Protein AF-A0A1G8CJ84-F1 (afdb_monomer_lite)

Organism: NCBI:txid930129

Foldseek 3Di:
DDDDDDDPDDDPPPDPDPPPPPPPPDPPPVPVPQQAPPDDPPPPCRVVSNVCCVLVLDVDDPNRHNPPVDDDDPVNVVSSVCSVVVNVVVVVVVVPPDDD

Secondary structure (DSSP, 8-state):
-------------------------S--------SSTT--TTSTTHHHHHHHHHTTS----TTS---TTSPPPHHHHHHHHHHHTT-HHHHHHHHT----

InterPro domains:
  IPR001119 S-layer homology domain [PF00395] (36-77)
  IPR001119 S-layer homology domain [PS51272] (32-95)
  IPR051465 Cell Envelope Structural Component [PTHR43308] (1-92)

pLDDT: mean 78.2, std 18.58, range [38.12, 96.06]

Sequence (100 aa):
MKRHTFILAAVLLWSTPVTVYADSHLSAIQGKDSVFTDIGSTYWAYNEIDRIRTLGIFQGYADGTFRPSNSITRIQTIVTAVRLLGLEEEANAKEFSTPG

Structure (mmCIF, N/CA/C/O backbone):
data_AF-A0A1G8CJ84-F1
#
_entry.id   AF-A0A1G8CJ84-F1
#
loop_
_atom_site.group_PDB
_atom_site.id
_atom_site.type_symbol
_atom_site.label_atom_id
_atom_site.label_alt_id
_atom_site.label_comp_id
_atom_site.label_asym_id
_atom_site.label_entity_id
_atom_site.label_seq_id
_atom_site.pdbx_PDB_ins_code
_atom_site.Cartn_x
_atom_site.Cartn_y
_atom_site.Cartn_z
_atom_site.occupancy
_atom_site.B_iso_or_equiv
_atom_site.auth_seq_id
_atom_site.auth_comp_id
_atom_site.auth_asym_id
_atom_site.auth_atom_id
_atom_site.pdbx_PDB_model_num
ATOM 1 N N . MET A 1 1 ? -38.141 -48.916 -60.960 1.00 38.12 1 MET A N 1
ATOM 2 C CA . MET A 1 1 ? -37.297 -50.128 -61.099 1.00 38.12 1 MET A CA 1
ATOM 3 C C . MET A 1 1 ? -35.843 -49.749 -60.839 1.00 38.12 1 MET A C 1
ATOM 5 O O . MET A 1 1 ? -35.413 -48.691 -61.269 1.00 38.12 1 MET A O 1
ATOM 9 N N . LYS A 1 2 ? -35.160 -50.574 -60.041 1.00 50.62 2 LYS A N 1
ATOM 10 C CA . LYS A 1 2 ? -33.916 -50.335 -59.289 1.00 50.62 2 LYS A CA 1
ATOM 11 C C . LYS A 1 2 ? -32.672 -50.093 -60.161 1.00 50.62 2 LYS A C 1
ATOM 13 O O . LYS A 1 2 ? -32.454 -50.851 -61.102 1.00 50.62 2 LYS A O 1
ATOM 18 N N . ARG A 1 3 ? -31.794 -49.179 -59.728 1.00 50.19 3 ARG A N 1
ATOM 19 C CA . ARG A 1 3 ? -30.333 -49.393 -59.636 1.00 50.19 3 ARG A CA 1
ATOM 20 C C . ARG A 1 3 ? -29.837 -48.556 -58.450 1.00 50.19 3 ARG A C 1
ATOM 22 O O . ARG A 1 3 ? -29.981 -47.340 -58.455 1.00 50.19 3 ARG A O 1
ATOM 29 N N . HIS A 1 4 ? -29.357 -49.218 -57.409 1.00 54.78 4 HIS A N 1
ATOM 30 C CA . HIS A 1 4 ? -28.832 -48.597 -56.201 1.00 54.78 4 HIS A CA 1
ATOM 31 C C . HIS A 1 4 ? -27.362 -48.241 -56.406 1.00 54.78 4 HIS A C 1
ATOM 33 O O . HIS A 1 4 ? -26.598 -49.114 -56.808 1.00 54.78 4 HIS A O 1
ATOM 39 N N . THR A 1 5 ? -26.969 -47.023 -56.040 1.00 53.31 5 THR A N 1
ATOM 40 C CA . THR A 1 5 ? -25.567 -46.699 -55.764 1.00 53.31 5 THR A CA 1
ATOM 41 C C . THR A 1 5 ? -25.523 -45.870 -54.488 1.00 53.31 5 THR A C 1
ATOM 43 O O . THR A 1 5 ? -25.870 -44.693 -54.474 1.00 53.31 5 THR A O 1
ATOM 46 N N . PHE A 1 6 ? -25.161 -46.540 -53.396 1.00 51.53 6 PHE A N 1
ATOM 47 C CA . PHE A 1 6 ? -24.768 -45.938 -52.130 1.00 51.53 6 PHE A CA 1
ATOM 48 C C . PHE A 1 6 ? -23.433 -45.210 -52.335 1.00 51.53 6 PHE A C 1
ATOM 50 O O . PHE A 1 6 ? -22.440 -45.857 -52.657 1.00 51.53 6 PHE A O 1
ATOM 57 N N . ILE A 1 7 ? -23.391 -43.895 -52.117 1.00 46.19 7 ILE A N 1
ATOM 58 C CA . ILE A 1 7 ? -22.142 -43.183 -51.831 1.00 46.19 7 ILE A CA 1
ATOM 59 C C . ILE A 1 7 ? -22.309 -42.521 -50.465 1.00 46.19 7 ILE A C 1
ATOM 61 O O . ILE A 1 7 ? -23.028 -41.540 -50.302 1.00 46.19 7 ILE A O 1
ATOM 65 N N . LEU A 1 8 ? -21.651 -43.122 -49.477 1.00 48.06 8 LEU A N 1
ATOM 66 C CA . LEU A 1 8 ? -21.279 -42.493 -48.218 1.00 48.06 8 LEU A CA 1
ATOM 67 C C . LEU A 1 8 ? -20.276 -41.373 -48.532 1.00 48.06 8 LEU A C 1
ATOM 69 O O . LEU A 1 8 ? -19.107 -41.661 -48.768 1.00 48.06 8 LEU A O 1
ATOM 73 N N . ALA A 1 9 ? -20.705 -40.114 -48.555 1.00 41.81 9 ALA A N 1
ATOM 74 C CA . ALA A 1 9 ? -19.796 -38.971 -48.474 1.00 41.81 9 ALA A CA 1
ATOM 75 C C . ALA A 1 9 ? -20.567 -37.757 -47.951 1.00 41.81 9 ALA A C 1
ATOM 77 O O . ALA A 1 9 ? -21.455 -37.220 -48.610 1.00 41.81 9 ALA A O 1
ATOM 78 N N . ALA A 1 10 ? -20.254 -37.404 -46.708 1.00 46.81 10 ALA A N 1
ATOM 79 C CA . ALA A 1 10 ? -20.862 -36.336 -45.943 1.00 46.81 10 ALA A CA 1
ATOM 80 C C . ALA A 1 10 ? -20.731 -34.971 -46.635 1.00 46.81 10 ALA A C 1
ATOM 82 O O . ALA A 1 10 ? -19.755 -34.684 -47.322 1.00 46.81 10 ALA A O 1
ATOM 83 N N . VAL A 1 11 ? -21.751 -34.150 -46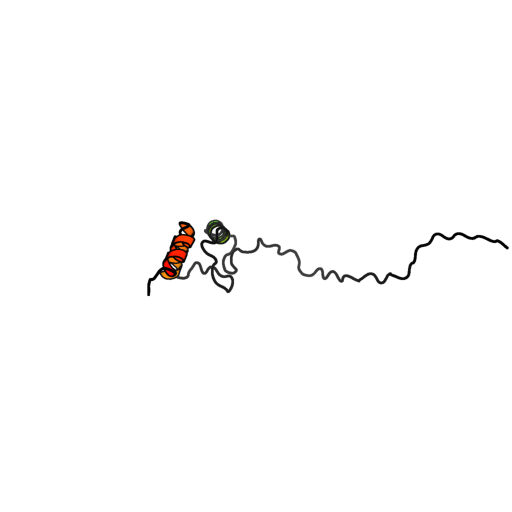.400 1.00 54.75 11 VAL A N 1
ATOM 84 C CA . VAL A 1 11 ? -21.943 -32.753 -46.800 1.00 54.75 11 VAL A CA 1
ATOM 85 C C . VAL A 1 11 ? -20.651 -31.929 -46.655 1.00 54.75 11 VAL A C 1
ATOM 87 O O . VAL A 1 11 ? -20.370 -31.369 -45.601 1.00 54.75 11 VAL A O 1
ATOM 90 N N . LEU A 1 12 ? -19.866 -31.831 -47.730 1.00 57.00 12 LEU A N 1
ATOM 91 C CA . LEU A 1 12 ? -18.703 -30.945 -47.845 1.00 57.00 12 LEU A CA 1
ATOM 92 C C . LEU A 1 12 ? -19.082 -29.678 -48.618 1.00 57.00 12 LEU A C 1
ATOM 94 O O . LEU A 1 12 ? -18.597 -29.434 -49.716 1.00 57.00 12 LEU A O 1
ATOM 98 N N . LEU A 1 13 ? -19.958 -28.872 -48.018 1.00 63.44 13 LEU A N 1
ATOM 99 C CA . LEU A 1 13 ? -20.130 -27.447 -48.326 1.00 63.44 13 LEU A CA 1
ATOM 100 C C . LEU A 1 13 ? -20.379 -26.660 -47.025 1.00 63.44 13 LEU A C 1
ATOM 102 O O . LEU A 1 13 ? -21.320 -25.885 -46.909 1.00 63.44 13 LEU A O 1
ATOM 106 N N . TRP A 1 14 ? -19.515 -26.873 -46.031 1.00 61.75 14 TRP A N 1
ATOM 107 C CA . TRP A 1 14 ? -19.252 -25.911 -44.957 1.00 61.75 14 TRP A CA 1
ATOM 108 C C . TRP A 1 14 ? -17.761 -25.948 -44.651 1.00 61.75 14 TRP A C 1
ATOM 110 O O . TRP A 1 14 ? -17.316 -26.557 -43.686 1.00 61.75 14 TRP A O 1
ATOM 120 N N . SER A 1 15 ? -16.953 -25.369 -45.531 1.00 67.62 15 SER A N 1
ATOM 121 C CA . SER A 1 15 ? -15.519 -25.293 -45.273 1.00 67.62 15 SER A CA 1
ATOM 122 C C . SER A 1 15 ? -14.924 -24.034 -45.874 1.00 67.62 15 SER A C 1
ATOM 124 O O . SER A 1 15 ? -14.030 -24.084 -46.712 1.00 67.62 15 SER A O 1
ATOM 126 N N . THR A 1 16 ? -15.386 -22.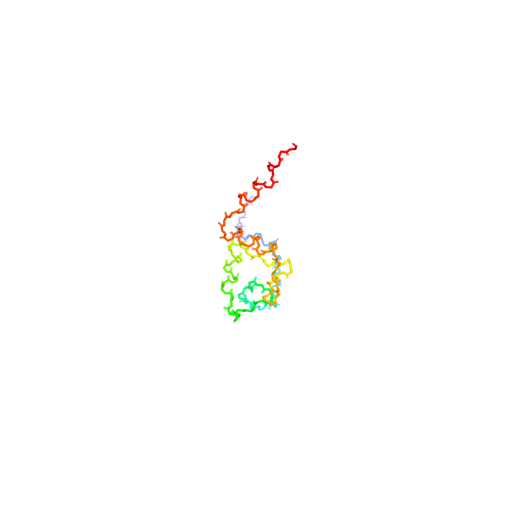883 -45.398 1.00 63.31 16 THR A N 1
ATOM 127 C CA . THR A 1 16 ? -14.399 -21.848 -45.104 1.00 63.31 16 THR A CA 1
ATOM 128 C C . THR A 1 16 ? -13.833 -22.196 -43.729 1.00 63.31 16 THR A C 1
ATOM 130 O O . THR A 1 16 ? -14.571 -22.067 -42.745 1.00 63.31 16 THR A O 1
ATOM 133 N N . PRO A 1 17 ? -12.580 -22.670 -43.604 1.00 66.06 17 PRO A N 1
ATOM 134 C CA . PRO A 1 17 ? -11.924 -22.562 -42.315 1.00 66.06 17 PRO A CA 1
ATOM 135 C C . PRO A 1 17 ? -11.980 -21.082 -41.946 1.00 66.06 17 PRO A C 1
ATOM 137 O O . PRO A 1 17 ? -11.670 -20.216 -42.766 1.00 66.06 17 PRO A O 1
ATOM 140 N N . VAL A 1 18 ? -12.431 -20.780 -40.732 1.00 64.06 18 VAL A N 1
ATOM 1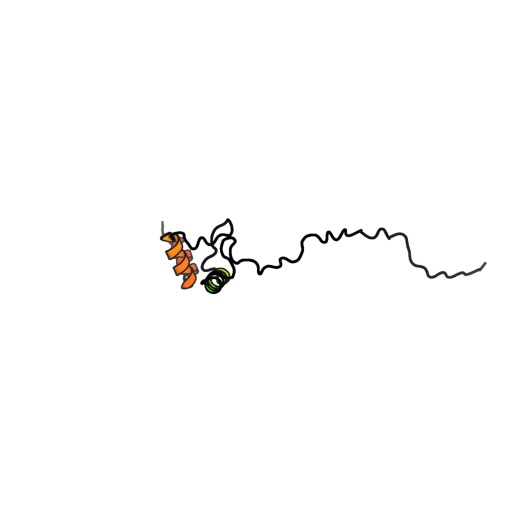41 C CA . VAL A 1 18 ? -12.083 -19.498 -40.135 1.00 64.06 18 VAL A CA 1
ATOM 142 C C . VAL A 1 18 ? -10.563 -19.478 -40.161 1.00 64.06 18 VAL A C 1
ATOM 144 O O . VAL A 1 18 ? -9.923 -20.251 -39.449 1.00 64.06 18 VAL A O 1
ATOM 147 N N . THR A 1 19 ? -9.979 -18.671 -41.043 1.00 61.88 19 THR A N 1
ATOM 148 C CA . THR A 1 19 ? -8.555 -18.387 -40.972 1.00 61.88 19 THR A CA 1
ATOM 149 C C . THR A 1 19 ? -8.379 -17.582 -39.699 1.00 61.88 19 THR A C 1
ATOM 151 O O . THR A 1 19 ? -8.539 -16.363 -39.684 1.00 61.88 19 THR A O 1
ATOM 154 N N . VAL A 1 20 ? -8.115 -18.282 -38.599 1.00 60.88 20 VAL A N 1
ATOM 155 C CA . VAL A 1 20 ? -7.511 -17.670 -37.428 1.00 60.88 20 VAL A CA 1
ATOM 156 C C . VAL A 1 20 ? -6.140 -17.223 -37.911 1.00 60.88 20 VAL A C 1
ATOM 158 O O . VAL A 1 20 ? -5.223 -18.033 -38.039 1.00 60.88 20 VAL A O 1
ATOM 161 N N . TYR A 1 21 ? -6.013 -15.943 -38.255 1.00 56.66 21 TYR A N 1
ATOM 162 C CA . TYR A 1 21 ? -4.711 -15.300 -38.272 1.00 56.66 21 TYR A CA 1
ATOM 163 C C . TYR A 1 21 ? -4.232 -15.331 -36.824 1.00 56.66 21 TYR A C 1
ATOM 165 O O . TYR A 1 21 ? -4.615 -14.498 -36.007 1.00 56.66 21 TYR A O 1
ATOM 173 N N . ALA A 1 22 ? -3.470 -16.367 -36.481 1.00 59.19 22 ALA A N 1
ATOM 174 C CA . ALA A 1 22 ? -2.639 -16.343 -35.300 1.00 59.19 22 ALA A CA 1
ATOM 175 C C . ALA A 1 22 ? -1.597 -15.254 -35.556 1.00 59.19 22 ALA A C 1
ATOM 177 O O . ALA A 1 22 ? -0.595 -15.497 -36.226 1.00 59.19 22 ALA A O 1
ATOM 178 N N . ASP A 1 23 ? -1.874 -14.035 -35.099 1.00 54.44 23 ASP A N 1
ATOM 179 C CA . ASP A 1 23 ? -0.842 -13.017 -35.013 1.00 54.44 23 ASP A CA 1
ATOM 180 C C . ASP A 1 23 ? 0.117 -13.454 -33.900 1.00 54.44 23 ASP A C 1
ATOM 182 O O . ASP A 1 23 ? -0.116 -13.251 -32.708 1.00 54.44 23 ASP A O 1
ATOM 186 N N . SER A 1 24 ? 1.166 -14.180 -34.287 1.00 61.97 24 SER A N 1
ATOM 187 C CA . SER A 1 24 ? 2.239 -14.650 -33.414 1.00 61.97 24 SER A CA 1
ATOM 188 C C . SER A 1 24 ? 3.224 -13.521 -33.102 1.00 61.97 24 SER A C 1
ATOM 190 O O . SER A 1 24 ? 4.436 -13.691 -33.232 1.00 61.97 24 SER A O 1
ATOM 192 N N . HIS A 1 25 ? 2.705 -12.361 -32.704 1.00 60.69 25 HIS A N 1
ATOM 193 C CA . HIS A 1 25 ? 3.497 -11.181 -32.382 1.00 60.69 25 HIS A CA 1
ATOM 194 C C . HIS A 1 25 ? 3.019 -10.488 -31.110 1.00 60.69 25 HIS A C 1
ATOM 196 O O . HIS A 1 25 ? 2.932 -9.273 -31.069 1.00 60.69 25 HIS A O 1
ATOM 202 N N . LEU A 1 26 ? 2.814 -11.244 -30.033 1.00 56.38 26 LEU A N 1
ATOM 203 C CA . LEU A 1 26 ? 3.316 -10.829 -28.724 1.00 56.38 26 LEU A CA 1
ATOM 204 C C . LEU A 1 26 ? 3.896 -12.069 -28.057 1.00 56.38 26 LEU A C 1
ATOM 206 O O . LEU A 1 26 ? 3.203 -12.868 -27.431 1.00 56.38 26 LEU A O 1
ATOM 210 N N . SER A 1 27 ? 5.194 -12.250 -28.293 1.00 54.69 27 SER A N 1
ATOM 211 C CA . SER A 1 27 ? 6.058 -13.169 -27.573 1.00 54.69 27 SER A CA 1
ATOM 212 C C . SER A 1 27 ? 5.704 -13.165 -26.094 1.00 54.69 27 SER A C 1
ATOM 214 O O . SER A 1 27 ? 5.446 -12.108 -25.521 1.00 54.69 27 SER A O 1
ATOM 216 N N . ALA A 1 28 ? 5.757 -14.339 -25.480 1.00 57.25 28 ALA A N 1
ATOM 217 C CA . ALA A 1 28 ? 5.807 -14.494 -24.043 1.00 57.25 28 ALA A CA 1
ATOM 218 C C . ALA A 1 28 ? 6.910 -13.600 -23.436 1.00 57.25 28 ALA A C 1
ATOM 220 O O . ALA A 1 28 ? 8.032 -14.034 -23.207 1.00 57.25 28 ALA A O 1
ATOM 221 N N . ILE A 1 29 ? 6.575 -12.352 -23.126 1.00 54.09 29 ILE A N 1
ATOM 222 C CA . ILE A 1 29 ? 7.013 -11.714 -21.898 1.00 54.09 29 ILE A CA 1
ATOM 223 C C . ILE A 1 29 ? 5.906 -12.048 -20.902 1.00 54.09 29 ILE A C 1
ATOM 225 O O . ILE A 1 29 ? 5.204 -11.172 -20.412 1.00 54.09 29 ILE A O 1
ATOM 229 N N . GLN A 1 30 ? 5.718 -13.336 -20.598 1.00 49.69 30 GLN A N 1
ATOM 230 C CA . GLN A 1 30 ? 5.087 -13.695 -19.333 1.00 49.69 30 GLN A CA 1
ATOM 231 C C . GLN A 1 30 ? 6.118 -13.389 -18.240 1.00 49.69 30 GLN A C 1
ATOM 233 O O . GLN A 1 30 ? 6.677 -14.271 -17.595 1.00 49.69 30 GLN A O 1
ATOM 238 N N . GLY A 1 31 ? 6.454 -12.102 -18.110 1.00 50.12 31 GLY A N 1
ATOM 239 C CA . GLY A 1 31 ? 7.023 -11.579 -16.893 1.00 50.12 31 GLY A CA 1
ATOM 240 C C . GLY A 1 31 ? 5.978 -11.855 -15.835 1.00 50.12 31 GLY A C 1
ATOM 241 O O . GLY A 1 31 ? 4.805 -11.571 -16.055 1.00 50.12 31 GLY A O 1
ATOM 242 N N . LYS A 1 32 ? 6.391 -12.484 -14.736 1.00 49.34 32 LYS A N 1
ATOM 243 C CA . LYS A 1 32 ? 5.598 -12.557 -13.510 1.00 49.34 32 LYS A CA 1
ATOM 244 C C . LYS A 1 32 ? 4.898 -11.208 -13.344 1.00 49.34 32 LYS A C 1
ATOM 246 O O . LYS A 1 32 ? 5.617 -10.223 -13.167 1.00 49.34 32 LYS A O 1
ATOM 251 N N . ASP A 1 33 ? 3.570 -11.176 -13.500 1.00 59.41 33 ASP A N 1
ATOM 252 C CA . ASP A 1 33 ? 2.795 -9.933 -13.497 1.00 59.41 33 ASP A CA 1
ATOM 253 C C . ASP A 1 33 ? 3.285 -9.095 -12.317 1.00 59.41 33 ASP A C 1
ATOM 255 O O . ASP A 1 33 ? 3.278 -9.558 -11.170 1.00 59.41 33 ASP A O 1
ATOM 259 N N . SER A 1 34 ? 3.873 -7.931 -12.604 1.00 65.44 34 SER A N 1
ATOM 260 C CA . SER A 1 34 ? 4.496 -7.145 -11.549 1.00 65.44 34 SER A CA 1
ATOM 261 C C . SER A 1 34 ? 3.405 -6.742 -10.563 1.00 65.44 34 SER A C 1
ATOM 263 O O . SER A 1 34 ? 2.289 -6.391 -10.949 1.00 65.44 34 SER A O 1
ATOM 265 N N . VAL A 1 35 ? 3.707 -6.844 -9.267 1.00 84.94 35 VAL A N 1
ATOM 266 C CA . VAL A 1 35 ? 2.716 -6.602 -8.208 1.00 84.94 35 VAL A CA 1
ATOM 267 C C . VAL A 1 35 ? 2.130 -5.196 -8.346 1.00 84.94 35 VAL A C 1
ATOM 269 O O . VAL A 1 35 ? 0.932 -4.995 -8.172 1.00 84.94 35 VAL A O 1
ATOM 272 N N . PHE A 1 36 ? 2.996 -4.256 -8.713 1.00 92.81 36 PHE A N 1
ATOM 273 C CA . PHE A 1 36 ? 2.692 -2.884 -9.076 1.00 92.81 36 PHE A CA 1
ATOM 274 C C . PHE A 1 36 ? 3.580 -2.488 -10.262 1.00 92.81 36 PHE A C 1
ATOM 276 O O . PHE A 1 36 ? 4.622 -3.111 -10.497 1.00 92.81 36 PHE A O 1
ATOM 283 N N . THR A 1 37 ? 3.185 -1.477 -11.033 1.00 93.81 37 THR A N 1
ATOM 284 C CA . THR A 1 37 ? 3.922 -1.040 -12.238 1.00 93.81 37 THR A CA 1
ATOM 285 C C . THR A 1 37 ? 5.261 -0.368 -11.916 1.00 93.81 37 THR A C 1
ATOM 287 O O . THR A 1 37 ? 6.159 -0.342 -12.753 1.00 93.81 37 THR A O 1
ATOM 290 N N . ASP A 1 38 ? 5.421 0.129 -10.691 1.00 94.44 38 ASP A N 1
ATOM 291 C CA . ASP A 1 38 ? 6.605 0.821 -10.175 1.00 94.44 38 ASP A CA 1
ATOM 292 C C . ASP A 1 38 ? 7.468 -0.042 -9.233 1.00 94.44 38 ASP A C 1
ATOM 294 O O . ASP A 1 38 ? 8.443 0.448 -8.661 1.00 94.44 38 ASP A O 1
ATOM 298 N N . ILE A 1 39 ? 7.141 -1.331 -9.082 1.00 93.25 39 ILE A N 1
ATOM 299 C CA . ILE A 1 39 ? 7.868 -2.278 -8.230 1.00 93.25 39 ILE A CA 1
ATOM 300 C C . ILE A 1 39 ? 8.407 -3.436 -9.076 1.00 93.25 39 ILE A C 1
ATOM 302 O O . ILE A 1 39 ? 7.675 -4.335 -9.494 1.00 93.25 39 ILE A O 1
ATOM 306 N N . GLY A 1 40 ? 9.723 -3.436 -9.295 1.00 91.81 40 GLY A N 1
ATOM 307 C CA . GLY A 1 40 ? 10.427 -4.542 -9.947 1.00 91.81 40 GLY A CA 1
ATOM 308 C C . GLY A 1 40 ? 10.590 -5.761 -9.031 1.00 91.81 40 GLY A C 1
ATOM 309 O O . GLY A 1 40 ? 10.659 -5.626 -7.812 1.00 91.81 40 GLY A O 1
ATOM 310 N N . SER A 1 41 ? 10.730 -6.956 -9.614 1.00 89.44 41 SER A N 1
ATOM 311 C CA . SER A 1 41 ? 10.876 -8.229 -8.880 1.00 89.44 41 SER A CA 1
ATOM 312 C C . SER A 1 41 ? 12.117 -8.330 -7.987 1.00 89.44 41 SER A C 1
ATOM 314 O O . SER A 1 41 ? 12.189 -9.211 -7.137 1.00 89.44 41 SER A O 1
ATOM 316 N N . THR A 1 42 ? 13.105 -7.458 -8.187 1.00 92.19 42 THR A N 1
ATOM 317 C CA . THR A 1 42 ? 14.330 -7.369 -7.377 1.00 92.19 42 THR A CA 1
ATOM 318 C C . THR A 1 42 ? 14.219 -6.363 -6.231 1.00 92.19 42 THR A C 1
ATOM 320 O O . THR A 1 42 ? 15.174 -6.200 -5.471 1.00 92.19 42 THR A O 1
ATOM 323 N N . TYR A 1 43 ? 13.083 -5.669 -6.096 1.00 94.31 43 TYR A N 1
ATOM 324 C CA . TYR A 1 43 ? 12.852 -4.749 -4.990 1.00 94.31 43 TYR A CA 1
ATOM 325 C C . TYR A 1 43 ? 12.871 -5.515 -3.663 1.00 94.31 43 TYR A C 1
ATOM 327 O O . TYR A 1 43 ? 12.236 -6.560 -3.535 1.00 94.31 43 TYR A O 1
ATOM 335 N N . TRP A 1 44 ? 13.594 -4.998 -2.670 1.00 94.94 44 TRP A N 1
ATOM 336 C CA . TRP A 1 44 ? 13.866 -5.714 -1.417 1.00 94.94 44 TRP A CA 1
ATOM 337 C C . TRP A 1 44 ? 12.596 -6.152 -0.669 1.00 94.94 44 TRP A C 1
ATOM 339 O O . TRP A 1 44 ? 12.626 -7.182 -0.007 1.00 94.94 44 TRP A O 1
ATOM 349 N N . ALA A 1 45 ? 11.499 -5.394 -0.799 1.00 94.31 45 ALA A N 1
ATOM 350 C CA . ALA A 1 45 ? 10.214 -5.675 -0.156 1.00 94.31 45 ALA A CA 1
ATOM 351 C C . ALA A 1 45 ? 9.182 -6.313 -1.098 1.00 94.31 45 ALA A C 1
ATOM 353 O O . ALA A 1 45 ? 7.984 -6.265 -0.824 1.00 94.31 45 ALA A O 1
ATOM 354 N N . TYR A 1 46 ? 9.597 -6.812 -2.267 1.00 94.50 46 TYR A N 1
ATOM 355 C CA . TYR A 1 46 ? 8.664 -7.282 -3.293 1.00 94.50 46 TYR A CA 1
ATOM 356 C C . TYR A 1 46 ? 7.682 -8.329 -2.747 1.00 94.50 46 TYR A C 1
ATOM 358 O O . TYR A 1 46 ? 6.480 -8.228 -2.984 1.00 94.50 46 TYR A O 1
ATOM 366 N N . ASN A 1 47 ? 8.180 -9.306 -1.985 1.00 94.00 47 ASN A N 1
ATOM 367 C CA . ASN A 1 47 ? 7.362 -10.400 -1.457 1.00 94.00 47 ASN A CA 1
ATOM 368 C C . ASN A 1 47 ? 6.390 -9.917 -0.373 1.00 94.00 47 ASN A C 1
ATOM 370 O O . ASN A 1 47 ? 5.249 -10.369 -0.303 1.00 94.00 47 ASN A O 1
ATOM 374 N N . GLU A 1 48 ? 6.827 -8.990 0.474 1.00 94.31 48 GLU A N 1
ATOM 375 C CA . GLU A 1 48 ? 6.013 -8.391 1.526 1.00 94.31 48 GLU A CA 1
ATOM 376 C C . GLU A 1 48 ? 4.893 -7.547 0.917 1.00 94.31 48 GLU A C 1
ATOM 378 O O . GLU A 1 48 ? 3.741 -7.668 1.332 1.00 94.31 48 GLU A O 1
ATOM 383 N N . ILE A 1 49 ? 5.223 -6.748 -0.101 1.00 94.31 49 ILE A N 1
ATOM 384 C CA . ILE A 1 49 ? 4.280 -5.926 -0.864 1.00 94.31 49 ILE A CA 1
ATOM 385 C C . ILE A 1 49 ? 3.239 -6.812 -1.571 1.00 94.31 49 ILE A C 1
ATOM 387 O O . ILE A 1 49 ? 2.041 -6.535 -1.496 1.00 94.31 49 ILE A O 1
ATOM 391 N N . ASP A 1 50 ? 3.670 -7.910 -2.196 1.00 93.25 50 ASP A N 1
ATOM 392 C CA . ASP A 1 50 ? 2.775 -8.890 -2.827 1.00 93.25 50 ASP A CA 1
ATOM 393 C C . ASP A 1 50 ? 1.814 -9.524 -1.817 1.00 93.25 50 ASP A C 1
ATOM 395 O O . ASP A 1 50 ? 0.605 -9.640 -2.044 1.00 93.25 50 ASP A O 1
ATOM 399 N N . ARG A 1 51 ? 2.340 -9.873 -0.640 1.00 93.81 51 ARG A N 1
ATOM 400 C CA . ARG A 1 51 ? 1.557 -10.483 0.430 1.00 93.81 51 ARG A CA 1
ATOM 401 C C . ARG A 1 51 ? 0.488 -9.536 0.966 1.00 93.81 51 ARG A C 1
ATOM 403 O O . ARG A 1 51 ? -0.668 -9.938 1.065 1.00 93.81 51 ARG A O 1
ATOM 410 N N . ILE A 1 52 ? 0.840 -8.294 1.308 1.00 93.88 52 ILE A N 1
ATOM 411 C CA . ILE A 1 52 ? -0.141 -7.331 1.841 1.00 93.88 52 ILE A CA 1
ATOM 412 C C . ILE A 1 52 ? -1.183 -6.931 0.792 1.00 93.88 52 ILE A C 1
ATOM 414 O O . ILE A 1 52 ? -2.329 -6.667 1.157 1.00 93.88 52 ILE A O 1
ATOM 418 N N . ARG A 1 53 ? -0.820 -6.938 -0.498 1.00 93.00 53 ARG A N 1
ATOM 419 C CA . ARG A 1 53 ? -1.766 -6.756 -1.604 1.00 93.00 53 ARG A CA 1
ATOM 420 C C . ARG A 1 53 ? -2.743 -7.921 -1.683 1.00 93.00 53 ARG A C 1
ATOM 422 O O . ARG A 1 53 ? -3.949 -7.698 -1.716 1.00 93.00 53 ARG A O 1
ATOM 429 N N . THR A 1 54 ? -2.232 -9.150 -1.688 1.00 91.75 54 THR A N 1
ATOM 430 C CA . THR A 1 54 ? -3.047 -10.371 -1.792 1.00 91.75 54 THR A CA 1
ATOM 431 C C . THR A 1 54 ?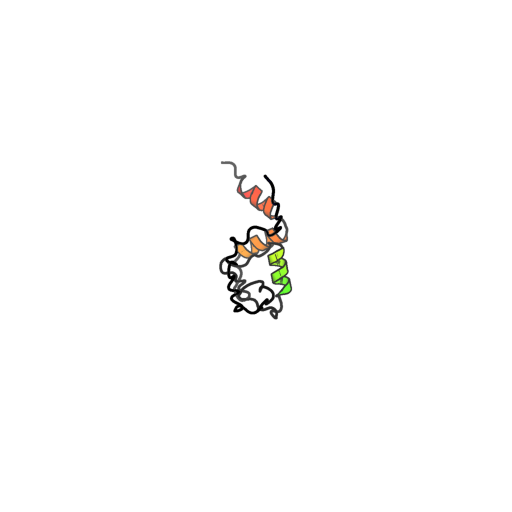 -4.008 -10.515 -0.612 1.00 91.75 54 THR A C 1
ATOM 433 O O . THR A 1 54 ? -5.132 -10.974 -0.780 1.00 91.75 54 THR A O 1
ATOM 436 N N . LEU A 1 55 ? -3.595 -10.068 0.578 1.00 92.81 55 LEU A N 1
ATOM 437 C CA . LEU A 1 55 ? -4.442 -10.023 1.772 1.00 92.81 55 LEU A CA 1
ATOM 438 C C . LEU A 1 55 ? -5.444 -8.854 1.781 1.00 92.81 55 LEU A C 1
ATOM 440 O O . LEU A 1 55 ? -6.199 -8.721 2.736 1.00 92.81 55 LEU A O 1
ATOM 444 N N . GLY A 1 56 ? -5.441 -7.977 0.772 1.00 92.12 56 GLY A N 1
ATOM 445 C CA . GLY A 1 56 ? -6.333 -6.814 0.707 1.00 92.12 56 GLY A CA 1
ATOM 446 C C . GLY A 1 56 ? -5.980 -5.675 1.673 1.00 92.12 56 GLY A C 1
ATOM 447 O O . GLY A 1 56 ? -6.677 -4.661 1.706 1.00 92.12 56 GLY A O 1
ATOM 448 N N . ILE A 1 57 ? -4.876 -5.793 2.417 1.00 94.69 57 ILE A N 1
ATOM 449 C CA . ILE A 1 57 ? -4.446 -4.828 3.439 1.00 94.69 57 ILE A CA 1
ATOM 450 C C . ILE A 1 57 ? -4.036 -3.500 2.789 1.00 94.69 57 ILE A C 1
ATOM 452 O O . ILE A 1 57 ? -4.435 -2.426 3.249 1.00 94.69 57 ILE A O 1
ATOM 456 N N . PHE A 1 58 ? -3.286 -3.563 1.685 1.00 93.00 58 PHE A N 1
ATOM 457 C CA . PHE A 1 58 ? -2.868 -2.385 0.927 1.00 93.00 58 PHE A CA 1
ATOM 458 C C . PHE A 1 58 ? -2.945 -2.640 -0.581 1.00 93.00 58 PHE A C 1
ATOM 460 O O . PHE A 1 58 ? -2.256 -3.508 -1.105 1.00 93.00 58 PHE A O 1
ATOM 467 N N . GLN A 1 59 ? -3.771 -1.865 -1.289 1.00 88.81 59 GLN A N 1
ATOM 468 C CA . GLN A 1 59 ? -4.064 -2.080 -2.716 1.00 88.81 59 GLN A CA 1
ATOM 469 C C . GLN A 1 59 ? -3.309 -1.129 -3.658 1.00 88.81 59 GLN A C 1
ATOM 471 O O . GLN A 1 59 ? -3.455 -1.240 -4.870 1.00 88.81 59 GLN A O 1
ATOM 476 N N . GLY A 1 60 ? -2.500 -0.208 -3.125 1.00 91.12 60 GLY A N 1
ATOM 477 C CA . GLY A 1 60 ? -1.828 0.817 -3.923 1.00 91.12 60 GLY A CA 1
ATOM 478 C C . GLY A 1 60 ? -2.785 1.893 -4.434 1.00 91.12 60 GLY A C 1
ATOM 479 O O . GLY A 1 60 ? -3.782 2.227 -3.788 1.00 91.12 60 GLY A O 1
ATOM 480 N N . TYR A 1 61 ? -2.442 2.471 -5.578 1.00 92.44 61 TYR A N 1
ATOM 481 C CA . TYR A 1 61 ? -3.172 3.565 -6.209 1.00 92.44 61 TYR A CA 1
ATOM 482 C C . TYR A 1 61 ? -3.917 3.085 -7.461 1.00 92.44 61 TYR A C 1
ATOM 484 O O . TYR A 1 61 ? -3.584 2.062 -8.055 1.00 92.44 61 TYR A O 1
ATOM 492 N N . ALA A 1 62 ? -4.925 3.851 -7.888 1.00 91.44 62 ALA A N 1
ATOM 493 C CA . ALA A 1 62 ? -5.770 3.503 -9.036 1.00 91.44 62 ALA A CA 1
ATOM 494 C C . ALA A 1 62 ? -5.006 3.402 -10.374 1.00 91.44 62 ALA A C 1
ATOM 496 O O . ALA A 1 62 ? -5.497 2.786 -11.313 1.00 91.44 62 ALA A O 1
ATOM 497 N N . ASP A 1 63 ? -3.811 3.992 -10.457 1.00 93.44 63 ASP A N 1
ATOM 498 C CA . ASP A 1 63 ? -2.901 3.909 -11.606 1.00 93.44 63 ASP A CA 1
ATOM 499 C C . ASP A 1 63 ? -2.029 2.635 -11.607 1.00 93.44 63 ASP A C 1
ATOM 501 O O . ASP A 1 63 ? -1.178 2.467 -12.480 1.00 93.44 63 ASP A O 1
ATOM 505 N N . GLY A 1 64 ? -2.224 1.736 -10.637 1.00 92.00 64 GLY A N 1
ATOM 506 C CA . GLY A 1 64 ? -1.473 0.488 -10.511 1.00 92.00 64 GLY A CA 1
ATOM 507 C C . GLY A 1 64 ? -0.099 0.638 -9.852 1.00 92.00 64 GLY A C 1
ATOM 508 O O . GLY A 1 64 ? 0.710 -0.286 -9.945 1.00 92.00 64 GLY A O 1
ATOM 509 N N . THR A 1 65 ? 0.177 1.769 -9.195 1.00 95.00 65 THR A N 1
ATOM 510 C CA . THR A 1 65 ? 1.445 2.018 -8.483 1.00 95.00 65 THR A CA 1
ATOM 511 C C . THR A 1 65 ? 1.358 1.728 -6.979 1.00 95.00 65 THR A C 1
ATOM 513 O O . THR A 1 65 ? 0.284 1.804 -6.376 1.00 95.00 65 THR A O 1
ATOM 516 N N . PHE A 1 66 ? 2.501 1.429 -6.353 1.00 94.69 66 PHE A N 1
ATOM 517 C CA . PHE A 1 66 ? 2.670 1.308 -4.897 1.00 94.69 66 PHE A CA 1
ATOM 518 C C . PHE A 1 66 ? 3.239 2.585 -4.264 1.00 94.69 66 PHE A C 1
ATOM 520 O O . PHE A 1 66 ? 2.847 2.963 -3.163 1.00 94.69 66 PHE A O 1
ATOM 527 N N . ARG A 1 67 ? 4.138 3.266 -4.983 1.00 95.25 67 ARG A N 1
ATOM 528 C CA . ARG A 1 67 ? 4.870 4.484 -4.606 1.00 95.25 67 ARG A CA 1
ATOM 529 C C . ARG A 1 67 ? 5.707 4.315 -3.330 1.00 95.25 67 ARG A C 1
ATOM 531 O O . ARG A 1 67 ? 5.502 5.050 -2.365 1.00 95.25 67 ARG A O 1
ATOM 538 N N . PRO A 1 68 ? 6.693 3.397 -3.316 1.00 93.00 68 PRO A N 1
ATOM 539 C CA . PRO A 1 68 ? 7.436 3.035 -2.102 1.00 93.00 68 PRO A CA 1
ATOM 540 C C . PRO A 1 68 ? 8.231 4.194 -1.483 1.00 93.00 68 PRO A C 1
ATOM 542 O O . PRO A 1 68 ? 8.527 4.171 -0.292 1.00 93.00 68 PRO A O 1
ATOM 545 N N . SER A 1 69 ? 8.599 5.194 -2.287 1.0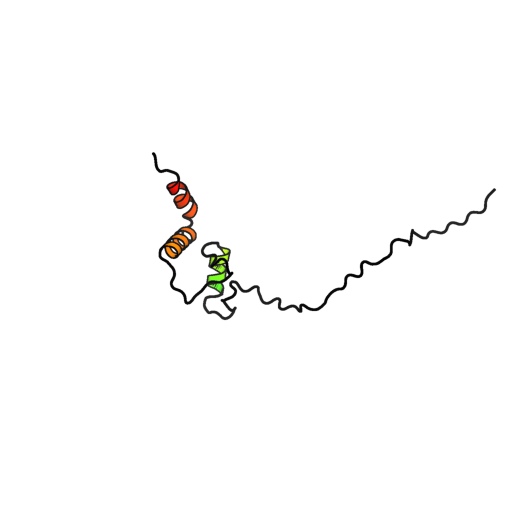0 95.06 69 SER A N 1
ATOM 546 C CA . SER A 1 69 ? 9.366 6.365 -1.846 1.00 95.06 69 SER A CA 1
ATOM 547 C C . SER A 1 69 ? 8.488 7.516 -1.351 1.00 95.06 69 SER A C 1
ATOM 549 O O . SER A 1 69 ? 9.012 8.523 -0.878 1.00 95.06 69 SER A O 1
ATOM 551 N N . ASN A 1 70 ? 7.164 7.407 -1.483 1.00 95.00 70 ASN A N 1
ATOM 552 C CA . ASN A 1 70 ? 6.250 8.457 -1.061 1.00 95.00 70 ASN A CA 1
ATOM 553 C C . ASN A 1 70 ? 5.895 8.298 0.417 1.00 95.00 70 ASN A C 1
ATOM 555 O O . ASN A 1 70 ? 5.712 7.191 0.922 1.00 95.00 70 ASN A O 1
ATOM 559 N N . SER A 1 71 ? 5.709 9.425 1.102 1.00 93.94 71 SER A N 1
ATOM 560 C CA . SER A 1 71 ? 5.145 9.417 2.449 1.00 93.94 71 SER A CA 1
ATOM 561 C C . SER A 1 71 ? 3.705 8.907 2.428 1.00 93.94 71 SER A C 1
ATOM 563 O O . SER A 1 71 ? 2.883 9.355 1.626 1.00 93.94 71 SER A O 1
ATOM 565 N N . ILE A 1 72 ? 3.387 8.015 3.363 1.00 92.50 72 ILE A N 1
ATOM 566 C CA . ILE A 1 72 ? 2.019 7.564 3.609 1.00 92.50 72 ILE A CA 1
ATOM 567 C C . ILE A 1 72 ? 1.241 8.624 4.403 1.00 92.50 72 ILE A C 1
ATOM 569 O O . ILE A 1 72 ? 1.767 9.252 5.325 1.00 92.50 72 ILE A O 1
ATOM 573 N N . THR A 1 73 ? -0.026 8.846 4.050 1.00 94.69 73 THR A N 1
ATOM 574 C CA . THR A 1 73 ? -0.894 9.771 4.795 1.00 94.69 73 THR A CA 1
ATOM 575 C C . THR A 1 73 ? -1.402 9.140 6.092 1.00 94.69 73 THR A C 1
ATOM 577 O O . THR A 1 73 ? -1.575 7.926 6.178 1.00 94.69 73 THR A O 1
ATOM 580 N N . ARG A 1 74 ? -1.749 9.967 7.089 1.00 95.75 74 ARG A N 1
ATOM 581 C CA . ARG A 1 74 ? -2.319 9.490 8.364 1.00 95.75 74 ARG A CA 1
ATOM 582 C C . ARG A 1 74 ? -3.544 8.590 8.163 1.00 95.75 74 ARG A C 1
ATOM 584 O O . ARG A 1 74 ? -3.669 7.578 8.845 1.00 95.75 74 ARG A O 1
ATOM 591 N N . ILE A 1 75 ? -4.432 8.948 7.233 1.00 94.56 75 ILE A N 1
ATOM 592 C CA . ILE A 1 75 ? -5.632 8.157 6.931 1.00 94.56 75 ILE A CA 1
ATOM 593 C C . ILE A 1 75 ? -5.257 6.817 6.300 1.00 94.56 75 ILE A C 1
ATOM 595 O O . ILE A 1 75 ? -5.748 5.791 6.753 1.00 94.56 75 ILE A O 1
ATOM 599 N N . GLN A 1 76 ? -4.347 6.796 5.324 1.00 93.06 76 GLN A N 1
ATOM 600 C CA . GLN A 1 76 ? -3.882 5.539 4.733 1.00 93.06 76 GLN A CA 1
ATOM 601 C C . GLN A 1 76 ? -3.245 4.620 5.778 1.00 93.06 76 GLN A C 1
ATOM 603 O O . GLN A 1 76 ? -3.531 3.426 5.774 1.00 93.06 76 GLN A O 1
ATOM 608 N N . THR A 1 77 ? -2.447 5.158 6.705 1.00 94.19 77 THR A N 1
ATOM 609 C CA . THR A 1 77 ? -1.866 4.373 7.802 1.00 94.19 77 THR A CA 1
ATOM 610 C C . THR A 1 77 ? -2.944 3.758 8.687 1.00 94.19 77 THR A C 1
ATOM 612 O O . THR A 1 77 ? -2.887 2.565 8.968 1.00 94.19 77 THR A O 1
ATOM 615 N N . ILE A 1 78 ? -3.941 4.549 9.103 1.00 95.44 78 ILE A N 1
ATOM 616 C CA . ILE A 1 78 ? -5.039 4.068 9.953 1.00 95.44 78 ILE A CA 1
ATOM 617 C C . ILE A 1 78 ? -5.841 2.990 9.229 1.00 95.44 78 ILE A C 1
ATOM 619 O O . ILE A 1 78 ? -6.047 1.920 9.790 1.00 95.44 78 ILE A O 1
ATOM 623 N N . VAL A 1 79 ? -6.240 3.239 7.979 1.00 93.94 79 VAL A N 1
ATOM 624 C CA . VAL A 1 79 ? -6.986 2.266 7.171 1.00 93.94 79 VAL A CA 1
ATOM 625 C C . VAL A 1 79 ? -6.195 0.966 7.060 1.00 93.94 79 VAL A C 1
ATOM 627 O O . VAL A 1 79 ? -6.716 -0.087 7.399 1.00 93.94 79 VAL A O 1
ATOM 630 N N . THR A 1 80 ? -4.918 1.040 6.679 1.00 94.69 80 THR A N 1
ATOM 631 C CA . THR A 1 80 ? -4.044 -0.139 6.548 1.00 94.69 80 THR A CA 1
ATOM 632 C C . THR A 1 80 ? -3.932 -0.911 7.864 1.00 94.69 80 THR A C 1
ATOM 634 O O . THR A 1 80 ? -4.001 -2.136 7.860 1.00 94.69 80 THR A O 1
ATOM 637 N N . ALA A 1 81 ? -3.798 -0.214 8.997 1.00 95.31 81 ALA A N 1
ATOM 638 C CA . ALA A 1 81 ? -3.740 -0.840 10.314 1.00 95.31 81 ALA A CA 1
ATOM 639 C C . ALA A 1 81 ? -5.059 -1.535 10.687 1.00 95.31 81 ALA A C 1
ATOM 641 O O . ALA A 1 81 ? -5.030 -2.656 11.184 1.00 95.31 81 ALA A O 1
ATOM 642 N N . VAL A 1 82 ? -6.209 -0.914 10.406 1.00 96.06 82 VAL A N 1
ATOM 643 C CA . VAL A 1 82 ? -7.535 -1.517 10.625 1.00 96.06 82 VAL A CA 1
ATOM 644 C C . VAL A 1 82 ? -7.682 -2.807 9.816 1.00 96.06 82 VAL A C 1
ATOM 646 O O . VAL A 1 82 ? -8.077 -3.826 10.382 1.00 96.06 82 VAL A O 1
ATOM 649 N N . ARG A 1 83 ? -7.285 -2.795 8.534 1.00 95.75 83 ARG A N 1
ATOM 650 C CA . ARG A 1 83 ? -7.290 -3.991 7.673 1.00 95.75 83 ARG A CA 1
ATOM 651 C C . ARG A 1 83 ? -6.384 -5.090 8.208 1.00 95.75 83 ARG A C 1
ATOM 653 O O . ARG A 1 83 ? -6.787 -6.240 8.334 1.00 95.75 83 ARG A O 1
ATOM 660 N N . LEU A 1 84 ? -5.157 -4.717 8.570 1.00 95.12 84 LEU A N 1
ATOM 661 C CA . LEU A 1 84 ? -4.153 -5.634 9.105 1.00 95.12 84 LEU A CA 1
ATOM 662 C C . LEU A 1 84 ? -4.623 -6.325 10.393 1.00 95.12 84 LEU A C 1
ATOM 664 O O . LEU A 1 84 ? -4.313 -7.494 10.606 1.00 95.12 84 LEU A O 1
ATOM 668 N N . LEU A 1 85 ? -5.353 -5.606 11.246 1.00 95.81 85 LEU A N 1
ATOM 669 C CA . LEU A 1 85 ? -5.895 -6.128 12.500 1.00 95.81 85 LEU A CA 1
ATOM 670 C C . LEU A 1 85 ? -7.234 -6.863 12.323 1.00 95.81 85 LEU A C 1
ATOM 672 O O . LEU A 1 85 ? -7.739 -7.416 13.296 1.00 95.81 85 LEU A O 1
ATOM 676 N N . GLY A 1 86 ? -7.810 -6.876 11.116 1.00 94.81 86 GLY A N 1
ATOM 677 C CA . GLY A 1 86 ? -9.114 -7.489 10.848 1.00 94.81 86 GLY A CA 1
ATOM 678 C C . GLY A 1 86 ? -10.295 -6.734 11.467 1.00 94.81 86 GLY A C 1
ATOM 679 O O . GLY A 1 86 ? -11.333 -7.332 11.720 1.00 94.81 86 GLY A O 1
ATOM 680 N N . LEU A 1 87 ? -10.147 -5.430 11.722 1.00 95.38 87 LEU A N 1
ATOM 681 C CA . LEU A 1 87 ? -11.139 -4.594 12.415 1.00 95.38 87 LEU A CA 1
ATOM 682 C C . LEU A 1 87 ? -12.068 -3.824 11.456 1.00 95.38 87 LEU A C 1
ATOM 684 O O . LEU A 1 87 ? -12.751 -2.889 11.872 1.00 95.38 87 LEU A O 1
ATOM 688 N N . GLU A 1 88 ? -12.077 -4.169 10.166 1.00 90.94 88 GLU A N 1
ATOM 689 C CA . GLU A 1 88 ? -12.848 -3.444 9.143 1.00 90.94 88 GLU A CA 1
ATOM 690 C C . GLU A 1 88 ? -14.353 -3.475 9.416 1.00 90.94 88 GLU A C 1
ATOM 692 O O . GLU A 1 88 ? -15.009 -2.438 9.361 1.00 90.94 88 GLU A O 1
ATOM 697 N N . GLU A 1 89 ? -14.888 -4.641 9.776 1.00 90.81 89 GLU A N 1
ATOM 698 C CA . GLU A 1 89 ? -16.317 -4.811 10.060 1.00 90.81 89 GLU A CA 1
ATOM 699 C C . GLU A 1 89 ? -16.765 -3.965 11.260 1.00 90.81 89 GLU A C 1
ATOM 701 O O . GLU A 1 89 ? -17.789 -3.288 11.203 1.00 90.81 89 GLU A O 1
ATOM 706 N N . GLU A 1 90 ? -15.967 -3.935 12.332 1.00 89.94 90 GLU A N 1
ATOM 707 C CA . GLU A 1 90 ? -16.253 -3.123 13.521 1.00 89.94 90 GLU A CA 1
ATOM 708 C C . GLU A 1 90 ? -16.194 -1.622 13.219 1.00 89.94 90 GLU A C 1
ATOM 710 O O . GLU A 1 90 ? -17.042 -0.856 13.686 1.00 89.94 90 GLU A O 1
ATOM 715 N N . ALA A 1 91 ? -15.207 -1.192 12.427 1.00 88.69 91 ALA A N 1
ATOM 716 C CA . ALA A 1 91 ? -15.075 0.199 12.012 1.00 88.69 91 ALA A CA 1
ATOM 717 C C . ALA A 1 91 ? -16.273 0.641 11.155 1.00 88.69 91 ALA A C 1
ATOM 719 O O . ALA A 1 91 ? -16.857 1.694 11.414 1.00 88.69 91 ALA A O 1
ATOM 720 N N . ASN A 1 92 ? -16.687 -0.194 10.198 1.00 87.62 92 ASN A N 1
ATOM 721 C CA . ASN A 1 92 ? -17.826 0.075 9.319 1.00 87.62 92 ASN A CA 1
ATOM 722 C C . ASN A 1 92 ? -19.161 0.073 10.080 1.00 87.62 92 ASN A C 1
ATOM 724 O O . ASN A 1 92 ? -20.017 0.921 9.832 1.00 87.62 92 ASN A O 1
ATOM 728 N N . ALA A 1 93 ? -19.339 -0.840 11.040 1.00 86.69 93 ALA A N 1
ATOM 729 C CA . ALA A 1 93 ? -20.553 -0.915 11.853 1.00 86.69 93 ALA A CA 1
ATOM 730 C C . ALA A 1 93 ? -20.756 0.334 12.729 1.00 86.69 93 ALA A C 1
ATOM 732 O O . ALA A 1 93 ? -21.890 0.744 12.980 1.00 86.69 93 ALA A O 1
ATOM 733 N N . LYS A 1 94 ? -19.662 0.955 13.184 1.00 74.12 94 LYS A N 1
ATOM 734 C CA . LYS A 1 94 ? -19.694 2.107 14.094 1.00 74.12 94 LYS A CA 1
ATOM 735 C C . LYS A 1 94 ? -19.987 3.437 13.393 1.00 74.12 94 LYS A C 1
ATOM 737 O O . LYS A 1 94 ? -20.535 4.339 14.021 1.00 74.12 94 LYS A O 1
ATOM 742 N N . GLU A 1 95 ? -19.669 3.555 12.105 1.00 65.19 95 GLU A N 1
ATOM 743 C CA . GLU A 1 95 ? -19.969 4.747 11.291 1.00 65.19 95 GLU A CA 1
ATOM 744 C C . GLU A 1 95 ? -21.482 4.935 11.048 1.00 65.19 95 GLU A C 1
ATOM 746 O O . GLU A 1 95 ? -21.939 6.056 10.840 1.00 65.19 95 GLU A O 1
ATOM 751 N N . PHE A 1 96 ? -22.288 3.868 11.132 1.00 59.91 96 PHE A N 1
ATOM 752 C CA . PHE A 1 9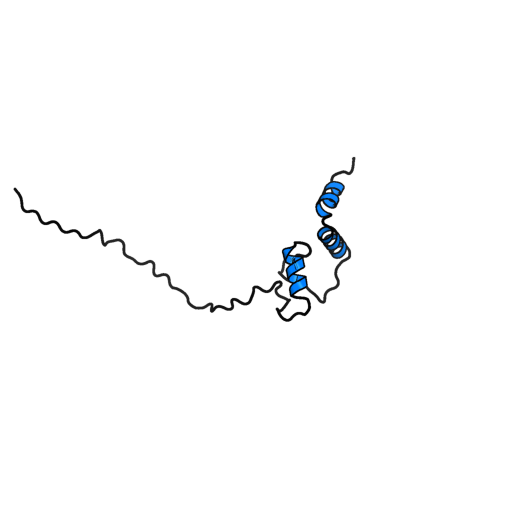6 ? -23.733 3.922 10.860 1.00 59.91 96 PHE A CA 1
ATOM 753 C C . PHE A 1 96 ? -24.613 4.123 12.113 1.00 59.91 96 PHE A C 1
ATOM 755 O O . PHE A 1 96 ? -25.819 4.327 11.992 1.00 59.91 96 PHE A O 1
ATOM 762 N N . SER A 1 97 ? -24.050 4.079 13.327 1.00 61.31 97 SER A N 1
ATOM 763 C CA . SER A 1 97 ? -24.834 4.028 14.573 1.00 61.31 97 SER A CA 1
ATOM 764 C C . SER A 1 97 ? -24.965 5.352 15.336 1.00 61.31 97 SER A C 1
ATOM 766 O O . SER A 1 97 ? -25.262 5.325 16.529 1.00 61.31 97 SER A O 1
ATOM 768 N N . THR A 1 98 ? -24.737 6.511 14.713 1.00 60.75 98 THR A N 1
ATOM 769 C CA . THR A 1 98 ? -25.022 7.801 15.373 1.00 60.75 98 THR A CA 1
ATOM 770 C C . THR A 1 98 ? -26.540 7.964 15.541 1.00 60.75 98 THR A C 1
ATOM 772 O O . THR A 1 98 ? -27.240 8.023 14.527 1.00 60.75 98 THR A O 1
ATOM 775 N N . PRO A 1 99 ? -27.087 8.032 16.772 1.00 57.09 99 PRO A N 1
ATOM 776 C CA . PRO A 1 99 ? -28.476 8.427 16.975 1.00 57.09 99 PRO A CA 1
ATOM 777 C C . PRO A 1 99 ? -28.616 9.901 16.575 1.00 57.09 99 PRO A C 1
ATOM 779 O O . PRO A 1 99 ? -27.727 10.699 16.883 1.00 57.09 99 PRO A O 1
ATOM 782 N N . GLY A 1 100 ? -29.695 10.226 15.857 1.00 55.34 100 GLY A N 1
ATOM 783 C CA . GLY A 1 100 ? -30.070 11.604 15.523 1.00 55.34 100 GLY A CA 1
ATOM 784 C C . GLY A 1 100 ? -30.436 12.449 16.736 1.00 55.34 100 GLY A C 1
ATOM 785 O O . GLY A 1 100 ? -30.713 11.868 17.812 1.00 55.34 100 GLY A O 1
#

Radius of gyration: 29.49 Å; chains: 1; bounding box: 52×62×78 Å